Protein AF-A0A699SZX9-F1 (afdb_monomer)

Secondary structure (DSSP, 8-state):
--S---SSSP--SHHHHHHHIIIIIGGGTTT--HHHHHHHHHHHHHHH-HHHHHHHTT--SSS---HHHHHHHHHHHH-SSPEEEEEEE-TTS-EEEEEEEE---

pLDDT: mean 93.2, std 7.51, range [51.19, 98.31]

InterPro domains:
  IPR001568 Ribonuclease T2-like [PF00445] (1-100)
  IPR001568 Ribonuclease T2-like [PTHR11240] (1-100)
  IPR036430 Ribonuclease T2-like superfamily [G3DSA:3.90.730.10] (1-103)
  IPR036430 Ribonuclease T2-like superfamily [SSF55895] (2-98)

Foldseek 3Di:
DLDADPDPPHDPCPVVLVCCCVVPVVVCVVPDDSVRVVVVVVVLCVQQVLCVLCVVLVNNPPDDDDPVSSQVSSCVRNVQWRKDFDWDADPVRDTDTDDIDTDGD

Sequence (105 aa):
KEWPTLVCPSGDGLKFWCHKWEKHGTCAESVFNKSGYFEAALSLKKKANVLHALANAGTADGKFHTMGQIKDAITKAVRYADPFIECNVDSKGNHQIYLISSNAR

Radius of gyration: 15.82 Å; Cα contacts (8 Å, |Δi|>4): 89; chains: 1; bounding box: 39×28×38 Å

Nearest PDB structures (foldseek):
  1iyb-assembly1_B  TM=9.515E-01  e=2.121E-07  Nicotiana glutinosa
  2v79-assembly1_B  TM=2.994E-01  e=2.159E+00  Bacillus subtilis
  7oqy-assembly1_K  TM=2.041E-01  e=3.386E+00  Sulfolobus acidocaldarius DSM 639

Organism: Tanacetum cinerariifolium (NCBI:txid118510)

Solvent-accessible surface area (backbone atoms only — not comparable to full-atom values): 6494 Å² total; per-residue (Å²): 126,96,74,73,55,88,58,86,74,84,64,94,24,59,72,58,50,50,50,47,36,70,75,53,42,58,84,39,52,95,80,28,55,77,66,50,47,54,52,49,53,53,50,49,53,64,66,43,38,56,67,62,27,28,46,76,63,67,64,66,74,86,66,91,73,56,71,65,60,56,45,53,26,45,31,71,56,46,70,70,40,65,68,45,79,42,68,47,67,50,99,86,70,48,79,42,86,68,48,79,48,62,61,85,116

Mean predicted aligned error: 3.58 Å

Structure (mmCIF, N/CA/C/O backbone):
data_AF-A0A699SZX9-F1
#
_entry.id   AF-A0A699SZX9-F1
#
loop_
_atom_site.group_PDB
_atom_site.id
_atom_site.type_symbol
_atom_site.label_atom_id
_atom_site.label_alt_id
_atom_site.label_comp_id
_atom_site.label_asym_id
_atom_site.label_entity_id
_atom_site.label_seq_id
_atom_site.pdbx_PDB_ins_code
_atom_site.Cartn_x
_atom_site.Cartn_y
_atom_site.Cartn_z
_atom_site.occupancy
_atom_site.B_iso_or_equiv
_atom_site.auth_seq_id
_atom_site.auth_comp_id
_atom_site.auth_asym_id
_atom_site.auth_atom_id
_atom_site.pdbx_PDB_model_num
ATOM 1 N N . LYS A 1 1 ? 4.111 -13.237 -5.116 1.00 85.12 1 LYS A N 1
ATOM 2 C CA . LYS A 1 1 ? 3.326 -13.298 -3.854 1.00 85.12 1 LYS A CA 1
ATOM 3 C C . LYS A 1 1 ? 3.057 -11.909 -3.284 1.00 85.12 1 LYS A C 1
ATOM 5 O O . LYS A 1 1 ? 1.911 -11.607 -3.013 1.00 85.12 1 LYS A O 1
ATOM 10 N N . GLU A 1 2 ? 4.073 -11.054 -3.178 1.00 94.44 2 GLU A N 1
ATOM 11 C CA . GLU A 1 2 ? 3.966 -9.730 -2.537 1.00 94.44 2 GLU A CA 1
ATOM 12 C C . GLU A 1 2 ? 3.136 -8.669 -3.282 1.00 94.44 2 GLU A C 1
ATOM 14 O O . GLU A 1 2 ? 2.765 -7.659 -2.681 1.00 94.44 2 GLU A O 1
ATOM 19 N N . TRP A 1 3 ? 2.846 -8.891 -4.568 1.00 96.31 3 TRP A N 1
ATOM 20 C CA . TRP A 1 3 ? 2.080 -7.969 -5.408 1.00 96.31 3 TRP A CA 1
ATOM 21 C C . TRP A 1 3 ? 1.021 -8.712 -6.244 1.00 96.31 3 TRP A C 1
ATOM 23 O O . TRP A 1 3 ? 1.174 -8.847 -7.456 1.00 96.31 3 TRP A O 1
ATOM 33 N N . PRO A 1 4 ? -0.016 -9.290 -5.615 1.00 96.38 4 PRO A N 1
ATOM 34 C CA . PRO A 1 4 ? -1.029 -10.071 -6.319 1.00 96.38 4 PRO A CA 1
ATOM 35 C C . PRO A 1 4 ? -2.004 -9.176 -7.095 1.00 96.38 4 PRO A C 1
ATOM 37 O O . PRO A 1 4 ? -2.160 -7.993 -6.792 1.00 96.38 4 PRO A O 1
ATOM 40 N N . THR 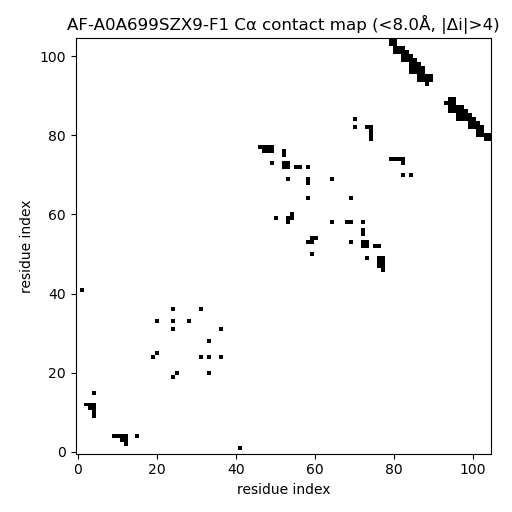A 1 5 ? -2.709 -9.772 -8.058 1.00 96.56 5 THR A N 1
ATOM 41 C CA . THR A 1 5 ? -3.938 -9.192 -8.607 1.00 96.56 5 THR A CA 1
ATOM 42 C C . THR A 1 5 ? -5.147 -9.735 -7.849 1.00 96.56 5 THR A C 1
ATOM 44 O O . THR A 1 5 ? -5.193 -10.923 -7.537 1.00 96.56 5 THR A O 1
ATOM 47 N N . LEU A 1 6 ? -6.114 -8.867 -7.553 1.00 96.06 6 LEU A N 1
ATOM 48 C CA . LEU A 1 6 ? -7.379 -9.226 -6.897 1.00 96.06 6 LEU A CA 1
ATOM 49 C C . LEU A 1 6 ? -8.592 -9.0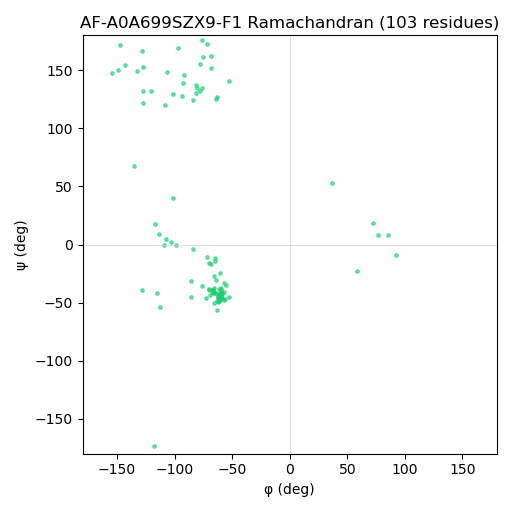41 -7.825 1.00 96.06 6 LEU A C 1
ATOM 51 O O . LEU A 1 6 ? -9.729 -9.111 -7.371 1.00 96.06 6 LEU A O 1
ATOM 55 N N . VAL A 1 7 ? -8.360 -8.775 -9.115 1.00 94.94 7 VAL A N 1
ATOM 56 C CA . VAL A 1 7 ? -9.442 -8.636 -10.100 1.00 94.94 7 VAL A CA 1
ATOM 57 C C . VAL A 1 7 ? -9.984 -10.000 -10.532 1.00 94.94 7 VAL A C 1
ATOM 59 O O . VAL A 1 7 ? -9.271 -11.002 -10.481 1.00 94.94 7 VAL A O 1
ATOM 62 N N . CYS A 1 8 ? -11.238 -10.023 -10.988 1.00 95.38 8 CYS A N 1
ATOM 63 C CA . CYS A 1 8 ? -11.879 -11.215 -11.537 1.00 95.38 8 CYS A CA 1
ATOM 64 C C . CYS A 1 8 ? -11.697 -11.311 -13.068 1.00 95.38 8 CYS A C 1
ATOM 66 O O . CYS A 1 8 ? -11.747 -10.280 -13.745 1.00 95.38 8 CYS A O 1
ATOM 68 N N . PRO A 1 9 ? -11.567 -12.528 -13.632 1.00 95.06 9 PRO A N 1
ATOM 69 C CA . PRO A 1 9 ? -11.326 -13.787 -12.923 1.00 95.06 9 PRO A CA 1
ATOM 70 C C . PRO A 1 9 ? -9.919 -13.817 -12.306 1.00 95.06 9 PRO A C 1
ATOM 72 O O . PRO A 1 9 ? -9.043 -13.051 -12.710 1.00 95.06 9 PRO A O 1
ATOM 75 N N . SER A 1 10 ? -9.701 -14.716 -11.342 1.00 95.31 10 SER A N 1
ATOM 76 C CA . SER A 1 10 ? -8.377 -14.922 -10.750 1.00 95.31 10 SER A CA 1
ATOM 77 C C . SER A 1 10 ? -7.325 -15.172 -11.832 1.00 95.31 10 SER A C 1
ATOM 79 O O . SER A 1 10 ? -7.574 -15.874 -12.812 1.00 95.31 10 SER A O 1
ATOM 81 N N . GLY A 1 11 ? -6.136 -14.607 -11.643 1.00 93.50 11 GLY A N 1
ATOM 82 C CA . GLY A 1 11 ? -5.036 -14.722 -12.592 1.00 93.50 11 GLY A CA 1
ATOM 83 C C . GLY A 1 11 ? -3.680 -14.731 -11.900 1.00 93.50 11 GLY A C 1
ATOM 84 O O . GLY A 1 11 ? -3.566 -14.464 -10.706 1.00 93.50 11 GLY A O 1
ATOM 85 N N . ASP A 1 12 ? -2.643 -15.011 -12.680 1.00 95.25 12 ASP A N 1
ATOM 86 C CA . ASP A 1 12 ? -1.247 -15.092 -12.228 1.00 95.25 12 ASP A CA 1
ATOM 87 C C . ASP A 1 12 ? -0.611 -13.732 -11.871 1.00 95.25 12 ASP A C 1
ATOM 89 O O . ASP A 1 12 ? 0.459 -13.686 -11.267 1.00 95.25 12 ASP A O 1
ATOM 93 N N . GLY A 1 13 ? -1.278 -12.623 -12.208 1.00 96.44 13 GLY A N 1
ATOM 94 C CA . GLY A 1 13 ? -0.813 -11.257 -11.966 1.00 96.44 13 GLY A CA 1
ATOM 95 C C . GLY A 1 13 ? -0.018 -10.638 -13.116 1.00 96.44 13 GLY A C 1
ATOM 96 O O . GLY A 1 13 ? 0.178 -9.423 -13.101 1.00 96.44 13 GLY A O 1
ATOM 97 N N . LEU A 1 14 ? 0.359 -11.398 -14.152 1.00 96.25 14 LEU A N 1
ATOM 98 C CA . LEU A 1 14 ? 1.209 -10.902 -15.242 1.00 96.25 14 LEU A CA 1
ATOM 99 C C . LEU A 1 14 ? 0.576 -9.721 -15.977 1.00 96.25 14 LEU A C 1
ATOM 101 O O . LEU A 1 14 ? 1.226 -8.697 -16.164 1.00 96.25 14 LEU A O 1
ATOM 105 N N . LYS A 1 15 ? -0.717 -9.809 -16.320 1.00 96.19 15 LYS A N 1
ATOM 106 C CA . LYS A 1 15 ? -1.446 -8.697 -16.964 1.00 96.19 15 LYS A CA 1
ATOM 107 C C . LYS A 1 15 ? -1.410 -7.421 -16.121 1.00 96.19 15 LYS A C 1
ATOM 109 O O . LYS A 1 15 ? -1.236 -6.326 -16.648 1.00 96.19 15 LYS A O 1
ATOM 114 N N . PHE A 1 16 ? -1.557 -7.568 -14.807 1.00 97.50 16 PHE A N 1
ATOM 115 C CA . PHE A 1 16 ? -1.519 -6.448 -13.879 1.00 97.50 16 PHE A CA 1
ATOM 116 C C . PHE A 1 16 ? -0.107 -5.849 -13.785 1.00 97.50 16 PHE A C 1
ATOM 118 O O . PHE A 1 16 ? 0.037 -4.630 -13.851 1.00 97.50 16 PHE A O 1
ATOM 125 N N . TRP A 1 17 ? 0.942 -6.672 -13.711 1.00 97.81 17 TRP A N 1
ATOM 126 C CA . TRP A 1 17 ? 2.325 -6.185 -13.683 1.00 97.81 17 TRP A CA 1
ATOM 127 C C . TRP A 1 17 ? 2.745 -5.527 -14.997 1.00 97.81 17 TRP A C 1
ATOM 129 O O . TRP A 1 17 ? 3.346 -4.456 -14.952 1.00 97.81 17 TRP A O 1
ATOM 139 N N . CYS A 1 18 ? 2.378 -6.097 -16.151 1.00 97.75 18 CYS A N 1
ATOM 140 C CA . CYS A 1 18 ? 2.605 -5.470 -17.455 1.00 97.75 18 CYS A CA 1
ATOM 141 C C . CYS A 1 18 ? 1.957 -4.086 -17.507 1.00 97.75 18 CYS A C 1
ATOM 143 O O . CYS A 1 18 ? 2.639 -3.113 -17.806 1.00 97.75 18 CYS A O 1
ATOM 145 N N . HIS A 1 19 ? 0.693 -3.974 -17.090 1.00 97.69 19 HIS A N 1
ATOM 146 C CA . HIS A 1 19 ? 0.006 -2.687 -17.035 1.00 97.69 19 HIS A CA 1
ATOM 147 C C . HIS A 1 19 ? 0.712 -1.676 -16.117 1.00 97.69 19 HIS A C 1
ATOM 149 O O . HIS A 1 19 ? 0.835 -0.504 -16.466 1.00 97.69 19 HIS A O 1
ATOM 155 N N . LYS A 1 20 ? 1.192 -2.104 -14.940 1.00 97.81 20 LYS A N 1
ATOM 156 C CA . LYS A 1 20 ? 1.928 -1.217 -14.023 1.00 97.81 20 LYS A CA 1
ATOM 157 C C . LYS A 1 20 ? 3.273 -0.775 -14.590 1.00 97.81 20 LYS A C 1
ATOM 159 O O . LYS A 1 20 ? 3.615 0.396 -14.448 1.00 97.81 20 LYS A O 1
ATOM 164 N N . TRP A 1 21 ? 3.992 -1.663 -15.269 1.00 97.88 21 TRP A N 1
ATOM 165 C CA . TRP A 1 21 ? 5.208 -1.294 -15.984 1.00 97.88 21 TRP A CA 1
ATOM 166 C C . TRP A 1 21 ? 4.913 -0.294 -17.106 1.00 97.88 21 TRP A C 1
ATOM 168 O O . TRP A 1 21 ? 5.451 0.805 -17.087 1.00 97.88 21 TRP A O 1
ATOM 178 N N . GLU A 1 22 ? 4.023 -0.634 -18.038 1.00 98.31 22 GLU A N 1
ATOM 179 C CA . GLU A 1 22 ? 3.726 0.183 -19.222 1.00 98.31 22 GLU A CA 1
ATOM 180 C C . GLU A 1 22 ? 3.201 1.573 -18.865 1.00 98.31 22 GLU A C 1
ATOM 182 O O . GLU A 1 22 ? 3.577 2.552 -19.506 1.00 98.31 22 GLU A O 1
ATOM 187 N N . LYS A 1 23 ? 2.354 1.668 -17.832 1.00 98.25 23 LYS A N 1
ATOM 188 C CA . LYS A 1 23 ? 1.730 2.930 -17.423 1.00 98.25 23 LYS A CA 1
ATOM 189 C C . LYS A 1 23 ? 2.587 3.774 -16.475 1.00 98.25 23 LYS A C 1
ATOM 191 O O . LYS A 1 23 ? 2.427 4.990 -16.463 1.00 98.25 23 LYS A O 1
ATOM 196 N N . HIS A 1 24 ? 3.414 3.155 -15.629 1.00 97.12 24 HIS A N 1
ATOM 197 C CA . HIS A 1 24 ? 4.133 3.866 -14.562 1.00 97.12 24 HIS A CA 1
ATOM 198 C C . HIS A 1 24 ? 5.639 3.603 -14.550 1.00 97.12 24 HIS A C 1
ATOM 200 O O . HIS A 1 24 ? 6.406 4.521 -14.281 1.00 97.12 24 HIS A O 1
ATOM 206 N N . GLY A 1 25 ? 6.070 2.368 -14.805 1.00 97.25 25 GLY A N 1
ATOM 207 C CA . GLY A 1 25 ? 7.490 2.012 -14.814 1.00 97.25 25 GLY A CA 1
ATOM 208 C C . GLY A 1 25 ? 8.266 2.665 -15.958 1.00 97.25 25 GLY A C 1
ATOM 209 O O . GLY A 1 25 ? 9.366 3.162 -15.734 1.00 97.25 25 GLY A O 1
ATOM 210 N N . THR A 1 26 ? 7.660 2.753 -17.144 1.00 97.88 26 THR A N 1
ATOM 211 C CA . THR A 1 26 ? 8.234 3.401 -18.339 1.00 97.88 26 THR A CA 1
ATOM 212 C C . THR A 1 26 ? 8.614 4.867 -18.098 1.00 97.88 26 THR A C 1
ATOM 214 O O . THR A 1 26 ? 9.629 5.342 -18.598 1.00 97.88 26 THR A O 1
ATOM 217 N N . CYS A 1 27 ? 7.871 5.583 -17.245 1.00 98.06 27 CYS A N 1
ATOM 218 C CA . CYS A 1 27 ? 8.188 6.961 -16.853 1.00 98.06 27 CYS A CA 1
ATOM 219 C C . CYS A 1 27 ? 9.497 7.099 -16.053 1.00 98.06 27 CYS A C 1
ATOM 221 O O . CYS A 1 27 ? 9.978 8.214 -15.870 1.00 98.06 27 CYS A O 1
ATOM 223 N N . ALA A 1 28 ? 10.056 5.993 -15.555 1.00 96.50 28 ALA A N 1
ATOM 224 C CA . ALA A 1 28 ? 11.283 5.950 -14.767 1.00 96.50 28 ALA A CA 1
ATOM 225 C C . ALA A 1 28 ? 12.407 5.156 -15.458 1.00 96.50 28 ALA A C 1
ATOM 227 O O . ALA A 1 28 ? 13.374 4.776 -14.798 1.00 96.50 28 ALA A O 1
ATOM 228 N N . GLU A 1 29 ? 12.315 4.915 -16.771 1.00 96.06 29 GLU A N 1
ATOM 229 C CA . GLU A 1 29 ? 13.311 4.136 -17.528 1.00 96.06 29 GLU A CA 1
ATOM 230 C C . GLU A 1 29 ? 14.724 4.732 -17.503 1.00 96.06 29 GLU A C 1
ATOM 232 O O . GLU A 1 29 ? 15.703 4.000 -17.626 1.00 96.06 29 GLU A O 1
ATOM 237 N N . SER A 1 30 ? 14.851 6.043 -17.277 1.00 97.25 30 SER A N 1
ATOM 238 C CA . SER A 1 30 ? 16.147 6.706 -17.084 1.00 97.25 30 SER A CA 1
ATOM 239 C C . SER A 1 30 ? 16.850 6.319 -15.776 1.00 97.25 30 SER A C 1
ATOM 241 O O . SER A 1 30 ? 18.049 6.554 -15.642 1.00 97.25 30 SER A O 1
ATOM 243 N N . VAL A 1 31 ? 16.124 5.736 -14.816 1.00 97.25 31 VAL A N 1
ATOM 244 C CA . VAL A 1 31 ? 16.622 5.357 -13.482 1.00 97.25 31 VAL A CA 1
ATOM 245 C C . VAL A 1 31 ? 16.590 3.843 -13.286 1.00 97.25 31 VAL A C 1
ATOM 247 O O . VAL A 1 31 ? 17.528 3.266 -12.738 1.00 97.25 31 VAL A O 1
ATOM 250 N N . PHE A 1 32 ? 15.518 3.185 -13.732 1.00 97.06 32 PHE A N 1
ATOM 251 C CA . PHE A 1 32 ? 15.297 1.760 -13.529 1.00 97.06 32 PHE A CA 1
ATOM 252 C C . PHE A 1 32 ? 15.009 1.046 -14.844 1.00 97.06 32 PHE A C 1
ATOM 254 O O . PHE A 1 32 ? 14.100 1.411 -15.585 1.00 97.06 32 PHE A O 1
ATOM 261 N N . ASN A 1 33 ? 15.698 -0.072 -15.075 1.00 97.44 33 ASN A N 1
ATOM 262 C CA . ASN A 1 33 ? 15.186 -1.073 -16.003 1.00 97.44 33 ASN A CA 1
ATOM 263 C C . ASN A 1 33 ? 13.969 -1.797 -15.383 1.00 97.44 33 ASN A C 1
ATOM 265 O O . ASN A 1 33 ? 13.662 -1.642 -14.197 1.00 97.44 33 ASN A O 1
ATOM 269 N N . LYS A 1 34 ? 13.288 -2.635 -16.174 1.00 96.69 34 LYS A N 1
ATOM 270 C CA . LYS A 1 34 ? 12.092 -3.365 -15.722 1.00 96.69 34 LYS A CA 1
ATOM 271 C C . LYS A 1 34 ? 12.319 -4.158 -14.430 1.00 96.69 34 LYS A C 1
ATOM 273 O O . LYS A 1 34 ? 11.489 -4.070 -13.531 1.00 96.69 34 LYS A O 1
ATOM 278 N N . SER A 1 35 ? 13.433 -4.889 -14.313 1.00 97.56 35 SER A N 1
ATOM 279 C CA . SER A 1 35 ? 13.751 -5.651 -13.091 1.00 97.56 35 SER A CA 1
ATOM 280 C C . SER A 1 35 ? 13.929 -4.722 -11.892 1.00 97.56 35 SER A C 1
ATOM 282 O O . SER A 1 35 ? 13.276 -4.906 -10.866 1.00 97.56 35 SER A O 1
ATOM 284 N N . GLY A 1 36 ? 14.719 -3.658 -12.059 1.00 98.06 36 GLY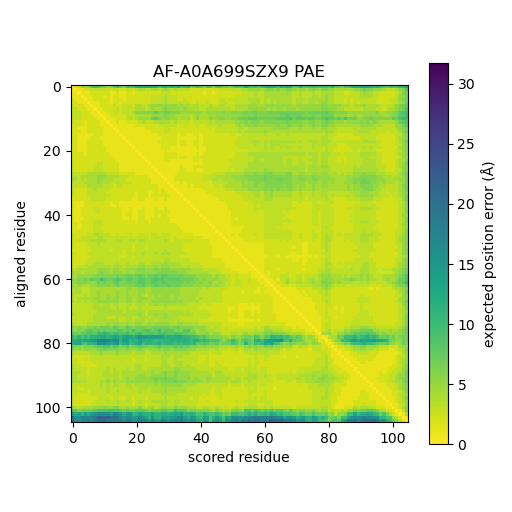 A N 1
ATOM 285 C CA . GLY A 1 36 ? 14.996 -2.668 -11.022 1.00 98.06 36 GLY A CA 1
ATOM 286 C C . GLY A 1 36 ? 13.740 -1.968 -10.505 1.00 98.06 36 GLY A C 1
ATOM 287 O O . GLY A 1 36 ? 13.615 -1.757 -9.302 1.00 98.06 36 GLY A O 1
ATOM 288 N N . TYR A 1 37 ? 12.766 -1.681 -11.375 1.00 97.94 37 TYR A N 1
ATOM 289 C CA . TYR A 1 37 ? 11.480 -1.106 -10.970 1.00 97.94 37 TYR A CA 1
ATOM 290 C C . TYR A 1 37 ? 10.714 -2.030 -10.011 1.00 97.94 37 TYR A C 1
ATOM 292 O O . TYR A 1 37 ? 10.253 -1.597 -8.949 1.00 97.94 37 TYR A O 1
ATOM 300 N N . PHE A 1 38 ? 10.600 -3.317 -10.352 1.00 97.88 38 PHE A N 1
ATOM 301 C CA . PHE A 1 38 ? 9.903 -4.282 -9.500 1.00 97.88 38 PHE A CA 1
ATOM 302 C C . PHE A 1 38 ? 10.687 -4.587 -8.218 1.00 97.88 38 PHE A C 1
ATOM 304 O O . PHE A 1 38 ?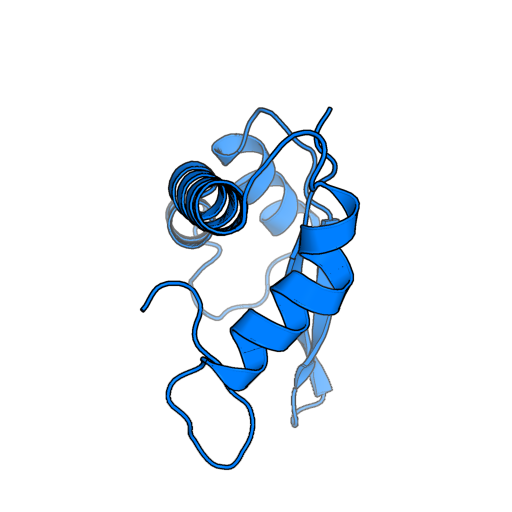 10.090 -4.667 -7.145 1.00 97.88 38 PHE A O 1
ATOM 311 N N . GLU A 1 39 ? 12.014 -4.693 -8.287 1.00 97.88 39 GLU A N 1
ATOM 312 C CA . GLU A 1 39 ? 12.875 -4.863 -7.110 1.00 97.88 39 GLU A CA 1
ATOM 313 C C . GLU A 1 39 ? 12.763 -3.680 -6.142 1.00 97.88 39 GLU A C 1
ATOM 315 O O . GLU A 1 39 ? 12.624 -3.882 -4.931 1.00 97.88 39 GLU A O 1
ATOM 320 N N . ALA A 1 40 ? 12.743 -2.447 -6.658 1.00 96.00 40 ALA A N 1
ATOM 321 C CA . ALA A 1 40 ? 12.548 -1.245 -5.856 1.00 96.00 40 ALA A CA 1
ATOM 322 C C . ALA A 1 40 ? 11.190 -1.264 -5.140 1.00 96.00 40 ALA A C 1
ATOM 324 O O . ALA A 1 40 ? 11.131 -1.040 -3.929 1.00 96.00 40 ALA A O 1
ATOM 325 N N . ALA A 1 41 ? 10.110 -1.611 -5.849 1.00 95.50 41 ALA A N 1
ATOM 326 C CA . ALA A 1 41 ? 8.778 -1.724 -5.259 1.00 95.50 41 ALA A CA 1
ATOM 327 C C . ALA A 1 41 ? 8.724 -2.769 -4.125 1.00 95.50 41 ALA A C 1
ATOM 329 O O . ALA A 1 41 ? 8.189 -2.499 -3.046 1.00 95.50 41 ALA A O 1
ATOM 330 N N . LEU A 1 42 ? 9.324 -3.948 -4.329 1.00 97.00 42 LEU A N 1
ATOM 331 C CA . LEU A 1 42 ? 9.385 -5.004 -3.311 1.00 97.00 42 LEU A CA 1
ATOM 332 C C . LEU A 1 42 ? 10.249 -4.602 -2.105 1.00 97.00 42 LEU A C 1
ATOM 334 O O . LEU A 1 42 ? 9.878 -4.870 -0.959 1.00 97.00 42 LEU A O 1
ATOM 338 N N . SER A 1 43 ? 11.372 -3.922 -2.347 1.00 94.56 43 SER A N 1
ATOM 339 C CA . SER A 1 43 ? 12.247 -3.388 -1.300 1.00 94.56 43 SER A CA 1
ATOM 340 C C . SER A 1 43 ? 11.522 -2.349 -0.444 1.00 94.56 43 SER A C 1
ATOM 34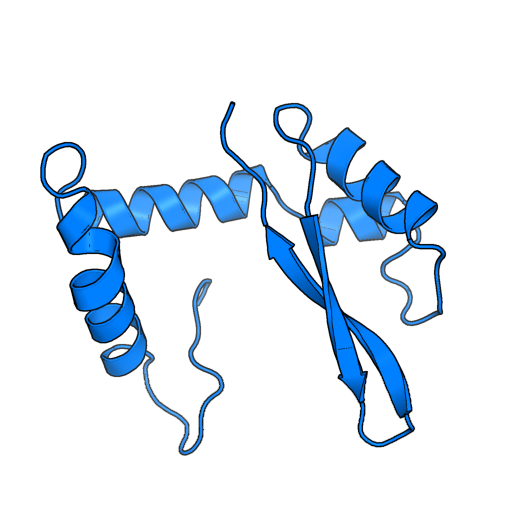2 O O . SER A 1 43 ? 11.552 -2.433 0.786 1.00 94.56 43 SER A O 1
ATOM 344 N N . LEU A 1 44 ? 10.793 -1.420 -1.071 1.00 91.75 44 LEU A N 1
ATOM 345 C CA . LEU A 1 44 ? 9.983 -0.419 -0.374 1.00 91.75 44 LEU A CA 1
ATOM 346 C C . LEU A 1 44 ? 8.874 -1.066 0.462 1.00 91.75 44 LEU A C 1
ATOM 348 O O . LEU A 1 44 ? 8.737 -0.738 1.639 1.00 91.75 44 LEU A O 1
ATOM 352 N N . LYS A 1 45 ? 8.144 -2.045 -0.089 1.00 92.38 45 LYS A N 1
ATOM 353 C CA . LYS A 1 45 ? 7.126 -2.797 0.664 1.00 92.38 45 LYS A CA 1
ATOM 354 C C . LYS A 1 45 ? 7.717 -3.447 1.918 1.00 92.38 45 LYS A C 1
ATOM 356 O O . LYS A 1 45 ? 7.143 -3.325 3.001 1.00 92.38 45 LYS A O 1
ATOM 361 N N . LYS A 1 46 ? 8.868 -4.115 1.781 1.00 93.06 46 LYS A N 1
ATOM 362 C CA . LYS A 1 46 ? 9.556 -4.773 2.901 1.00 93.06 46 LYS A CA 1
ATOM 363 C C . LYS A 1 46 ? 10.018 -3.767 3.956 1.00 93.06 46 LYS A C 1
ATOM 365 O O . LYS A 1 46 ? 9.874 -4.039 5.143 1.00 93.06 46 LYS A O 1
ATOM 370 N N . LYS A 1 47 ? 10.557 -2.619 3.535 1.00 89.94 47 LYS A N 1
ATOM 371 C CA . LYS A 1 47 ? 11.010 -1.552 4.441 1.00 89.94 47 LYS A CA 1
ATOM 372 C C . LYS A 1 47 ? 9.855 -0.893 5.191 1.00 89.94 47 LYS A C 1
ATOM 374 O O . LYS A 1 47 ? 10.005 -0.605 6.370 1.00 89.94 47 LYS A O 1
ATOM 379 N N . ALA A 1 48 ? 8.729 -0.649 4.522 1.00 89.56 48 ALA A N 1
ATOM 380 C CA . ALA A 1 48 ? 7.583 0.014 5.136 1.00 89.56 48 ALA A CA 1
ATOM 381 C C . ALA A 1 48 ? 6.880 -0.876 6.175 1.00 89.56 48 ALA A C 1
ATOM 383 O O . ALA A 1 48 ? 6.438 -0.368 7.199 1.00 89.56 48 ALA A O 1
ATOM 384 N N . ASN A 1 49 ? 6.771 -2.187 5.903 1.00 92.06 49 ASN A N 1
ATOM 385 C CA . ASN A 1 49 ? 6.177 -3.211 6.778 1.00 92.06 49 ASN A CA 1
ATOM 386 C C . ASN A 1 49 ? 4.951 -2.722 7.578 1.00 92.06 49 ASN A C 1
ATOM 388 O O . ASN A 1 49 ? 4.881 -2.809 8.806 1.00 92.06 49 ASN A O 1
ATOM 392 N N . VAL A 1 50 ? 3.983 -2.168 6.848 1.00 92.94 50 VAL A N 1
ATOM 393 C CA . VAL A 1 50 ? 2.871 -1.411 7.431 1.00 92.94 50 VAL A CA 1
ATOM 394 C C . VAL A 1 50 ? 2.008 -2.259 8.365 1.00 92.94 50 VAL A C 1
ATOM 396 O O . VAL A 1 50 ? 1.594 -1.783 9.416 1.00 92.94 50 VAL A O 1
ATOM 399 N N . LEU A 1 51 ? 1.774 -3.529 8.026 1.00 94.06 51 LEU A N 1
ATOM 400 C CA . LEU A 1 51 ? 0.981 -4.419 8.874 1.00 94.06 51 LEU A CA 1
ATOM 401 C C . LEU A 1 51 ? 1.617 -4.595 10.259 1.00 94.06 51 LEU A C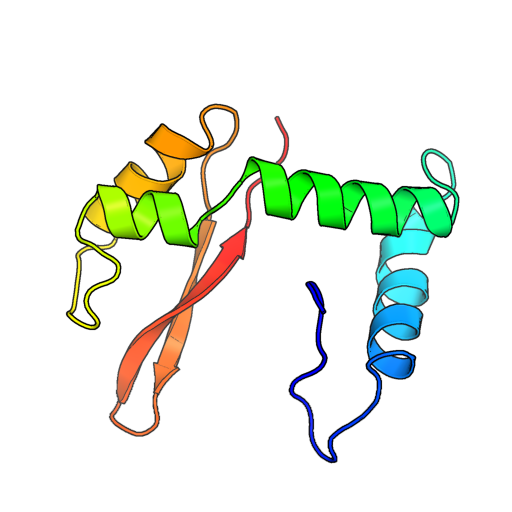 1
ATOM 403 O O . LEU A 1 51 ? 0.923 -4.506 11.266 1.00 94.06 51 LEU A O 1
ATOM 407 N N . HIS A 1 52 ? 2.936 -4.789 10.319 1.00 95.25 52 HIS A N 1
ATOM 408 C CA . HIS A 1 52 ? 3.657 -4.893 11.586 1.00 95.25 52 HIS A CA 1
ATOM 409 C C . HIS A 1 52 ? 3.622 -3.575 12.373 1.00 95.25 52 HIS A C 1
ATOM 411 O O . HIS A 1 52 ? 3.470 -3.592 13.592 1.00 95.25 52 HIS A O 1
ATOM 417 N N . ALA A 1 53 ? 3.710 -2.430 11.689 1.00 94.19 53 ALA A N 1
ATOM 418 C CA . ALA A 1 53 ? 3.577 -1.118 12.321 1.00 94.19 53 ALA A CA 1
ATOM 419 C C . ALA A 1 53 ? 2.209 -0.935 12.999 1.00 94.19 53 ALA A C 1
ATOM 421 O O . ALA A 1 53 ? 2.142 -0.543 14.164 1.00 94.19 53 ALA A O 1
ATOM 422 N N . LEU A 1 54 ? 1.127 -1.269 12.288 1.00 95.31 54 LEU A N 1
ATOM 423 C CA . LEU A 1 54 ? -0.235 -1.206 12.818 1.00 95.31 54 LEU A CA 1
ATOM 424 C C . LEU A 1 54 ? -0.440 -2.212 13.961 1.00 95.31 54 LEU A C 1
ATOM 426 O O . LEU A 1 54 ? -1.013 -1.868 14.991 1.00 95.31 54 LEU A O 1
ATOM 430 N N . ALA A 1 55 ? 0.079 -3.436 13.825 1.00 96.19 55 ALA A N 1
ATOM 431 C CA . ALA A 1 55 ? -0.010 -4.458 14.867 1.00 96.19 55 ALA A CA 1
ATOM 432 C C . ALA A 1 55 ? 0.676 -4.018 16.169 1.00 96.19 55 ALA A C 1
ATOM 434 O O . ALA A 1 55 ? 0.071 -4.098 17.235 1.00 96.19 55 ALA A O 1
ATOM 435 N N . ASN A 1 56 ? 1.891 -3.470 16.087 1.00 95.44 56 ASN A N 1
ATOM 436 C CA . ASN A 1 56 ? 2.625 -2.986 17.260 1.00 95.44 56 ASN A CA 1
ATOM 437 C C . ASN A 1 56 ? 1.958 -1.784 17.937 1.00 95.44 56 ASN A C 1
ATOM 439 O O . ASN A 1 56 ? 2.133 -1.579 19.135 1.00 95.44 56 ASN A O 1
ATOM 443 N N . ALA A 1 57 ? 1.203 -0.988 17.180 1.00 95.19 57 ALA A N 1
ATOM 444 C CA . ALA A 1 57 ? 0.411 0.112 17.714 1.00 95.19 57 ALA A CA 1
ATOM 445 C C . ALA A 1 57 ? -0.965 -0.331 18.249 1.00 95.19 57 ALA A C 1
ATOM 447 O O . ALA A 1 57 ? -1.706 0.502 18.765 1.00 95.19 57 ALA A O 1
ATOM 448 N N . GLY A 1 58 ? -1.326 -1.613 18.113 1.00 95.62 58 GLY A N 1
ATOM 449 C CA . GLY A 1 58 ? -2.639 -2.133 18.500 1.00 95.62 58 GLY A CA 1
ATOM 450 C C . GLY A 1 58 ? -3.782 -1.706 17.573 1.00 95.62 58 GLY A C 1
ATOM 451 O O . GLY A 1 58 ? -4.938 -1.781 17.972 1.00 95.62 58 GLY A O 1
ATOM 452 N N . THR A 1 59 ? -3.480 -1.257 16.350 1.00 94.50 59 THR A N 1
ATOM 453 C CA . THR A 1 59 ? -4.472 -0.759 15.378 1.00 94.50 59 THR A CA 1
ATOM 454 C C . THR A 1 59 ? -4.800 -1.755 14.260 1.00 94.50 59 THR A C 1
ATOM 456 O O . THR A 1 59 ? -5.607 -1.461 13.381 1.00 94.50 59 THR A O 1
ATOM 459 N N . ALA A 1 60 ? -4.206 -2.953 14.295 1.00 92.62 60 ALA A N 1
ATOM 460 C CA . ALA A 1 60 ? -4.490 -4.064 13.379 1.00 92.62 60 ALA A CA 1
ATOM 461 C C . ALA A 1 60 ? -5.407 -5.137 14.008 1.00 92.62 60 ALA A C 1
ATOM 463 O O . ALA A 1 60 ? -5.173 -6.331 13.840 1.00 92.62 60 ALA A O 1
ATOM 464 N N . ASP A 1 61 ? -6.426 -4.724 14.765 1.00 91.00 61 ASP A N 1
ATOM 465 C CA . ASP A 1 61 ? -7.306 -5.610 15.548 1.00 91.00 61 ASP A CA 1
ATOM 466 C C . ASP A 1 61 ? -8.727 -5.766 14.966 1.00 91.00 61 ASP A C 1
ATOM 468 O O . ASP A 1 61 ? -9.588 -6.400 15.576 1.00 91.00 61 ASP A O 1
ATOM 472 N N . GLY A 1 62 ? -8.984 -5.185 13.790 1.00 91.44 62 GLY A N 1
ATOM 473 C CA . GLY A 1 62 ? -10.295 -5.210 13.133 1.00 91.44 62 GLY A CA 1
ATOM 474 C C . GLY A 1 62 ? -11.327 -4.251 13.734 1.00 91.44 62 GLY A C 1
ATOM 475 O O . GLY A 1 62 ? -12.495 -4.310 13.350 1.00 91.44 62 GLY A O 1
ATOM 476 N N . LYS A 1 63 ? -10.926 -3.373 14.662 1.00 94.56 63 LYS A N 1
ATOM 477 C CA . LYS A 1 63 ? -11.785 -2.322 15.220 1.00 94.56 63 LYS A CA 1
ATOM 478 C C . LYS A 1 63 ? -11.568 -0.988 14.512 1.00 94.56 63 LYS A C 1
ATOM 480 O O . LYS A 1 63 ? -10.627 -0.803 13.741 1.00 94.56 63 LYS A O 1
ATOM 485 N N . PHE A 1 64 ? -12.454 -0.041 14.800 1.00 96.12 64 PHE A N 1
ATOM 486 C CA . PHE A 1 64 ? -12.304 1.332 14.343 1.00 96.12 64 PHE A CA 1
ATOM 487 C C . PHE A 1 64 ? -11.250 2.069 15.164 1.00 96.12 64 PHE A C 1
ATOM 489 O O . PHE A 1 64 ? -11.265 2.037 16.393 1.00 96.12 64 PHE A O 1
ATOM 496 N N . HIS A 1 65 ? -10.383 2.786 14.454 1.00 96.25 65 HIS A N 1
ATOM 497 C CA . HIS A 1 65 ? -9.347 3.646 15.015 1.00 96.25 65 HIS A CA 1
ATOM 498 C C . HIS A 1 65 ? -9.457 5.032 14.395 1.00 96.25 65 HIS A C 1
ATOM 500 O O . HIS A 1 65 ? -9.917 5.192 13.263 1.00 96.25 65 HIS A O 1
ATOM 506 N N . THR A 1 66 ? -9.019 6.051 15.126 1.00 96.06 66 THR A N 1
ATOM 507 C CA . THR A 1 66 ? -8.965 7.409 14.580 1.00 96.06 66 THR A CA 1
ATOM 508 C C . THR A 1 66 ? -7.890 7.511 13.494 1.00 96.06 66 THR A C 1
ATOM 510 O O . THR A 1 66 ? -6.859 6.835 13.541 1.00 96.06 66 THR A O 1
ATOM 513 N N . MET A 1 67 ? -8.087 8.423 12.537 1.00 94.38 67 MET A N 1
ATOM 514 C CA . MET A 1 67 ? -7.087 8.715 11.501 1.00 94.38 67 MET A CA 1
ATOM 515 C C . MET A 1 67 ? -5.723 9.102 12.104 1.00 94.38 67 MET A C 1
ATOM 517 O O . MET A 1 67 ? -4.687 8.740 11.553 1.00 94.38 67 MET A O 1
ATOM 521 N N . GLY A 1 68 ? -5.720 9.796 13.250 1.00 94.75 68 GLY A N 1
ATOM 522 C CA . GLY A 1 68 ? -4.502 10.154 13.983 1.00 94.75 68 GLY A CA 1
ATOM 523 C C . GLY A 1 68 ? -3.731 8.929 14.475 1.00 94.75 68 GLY A C 1
ATOM 524 O O . GLY A 1 68 ? -2.550 8.802 14.178 1.00 94.75 68 GLY A O 1
ATOM 525 N N . GLN A 1 69 ? -4.406 7.974 15.125 1.00 95.38 69 GLN A N 1
ATOM 526 C CA . GLN A 1 69 ? -3.772 6.730 15.591 1.00 95.38 69 GLN A CA 1
ATOM 527 C C . GLN A 1 69 ? -3.154 5.925 14.439 1.00 95.38 69 GLN A C 1
ATOM 529 O O . GLN A 1 69 ? -2.043 5.413 14.566 1.00 95.38 69 GLN A O 1
ATOM 534 N N . ILE A 1 70 ? -3.857 5.836 13.305 1.00 94.88 70 ILE A N 1
ATOM 535 C CA . ILE A 1 70 ? -3.378 5.127 12.111 1.00 94.88 70 ILE A CA 1
ATOM 536 C C . ILE A 1 70 ? -2.144 5.827 11.528 1.00 94.88 70 ILE A C 1
ATOM 538 O O . ILE A 1 70 ? -1.124 5.178 11.289 1.00 94.88 70 ILE A O 1
ATOM 542 N N . LYS A 1 71 ? -2.213 7.150 11.323 1.00 93.25 71 LYS A N 1
ATOM 543 C CA . LYS A 1 71 ? -1.085 7.931 10.794 1.00 93.25 71 LYS A CA 1
ATOM 544 C 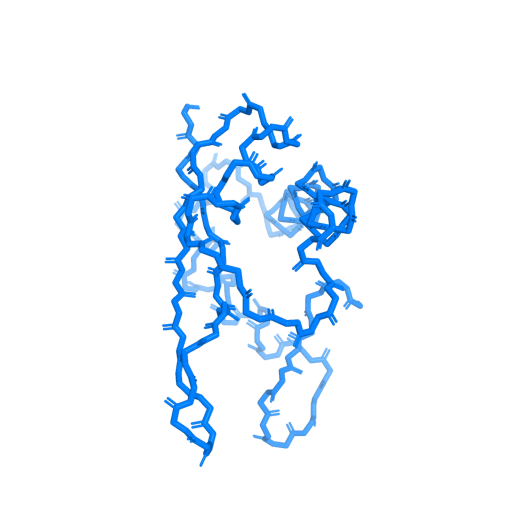C . LYS A 1 71 ? 0.125 7.857 11.716 1.00 93.25 71 LYS A C 1
ATOM 546 O O . LYS A 1 71 ? 1.213 7.557 11.240 1.00 93.25 71 LYS A O 1
ATOM 551 N N . ASP A 1 72 ? -0.061 8.034 13.020 1.00 92.88 72 ASP A N 1
ATOM 552 C CA . ASP A 1 72 ? 1.026 7.980 13.998 1.00 92.88 72 ASP A CA 1
ATOM 553 C C . ASP A 1 72 ? 1.723 6.618 14.017 1.00 92.88 72 ASP A C 1
ATOM 555 O O . ASP A 1 72 ? 2.954 6.558 14.079 1.00 92.88 72 ASP A O 1
ATOM 559 N N . ALA A 1 73 ? 0.959 5.522 13.945 1.00 93.50 73 ALA A N 1
ATOM 560 C CA . ALA A 1 73 ? 1.510 4.171 13.886 1.00 93.50 73 ALA A CA 1
ATOM 561 C C . ALA A 1 73 ? 2.426 3.988 12.665 1.00 93.50 73 ALA A C 1
ATOM 563 O O . ALA A 1 73 ? 3.548 3.489 12.787 1.00 93.50 73 ALA A O 1
ATOM 564 N N . ILE A 1 74 ? 1.973 4.442 11.494 1.00 92.50 74 ILE A N 1
ATOM 565 C CA . ILE A 1 74 ? 2.710 4.301 10.236 1.00 92.50 74 ILE A CA 1
ATOM 566 C C . ILE A 1 74 ? 3.919 5.244 10.206 1.00 92.50 74 ILE A C 1
ATOM 568 O O . ILE A 1 74 ? 5.026 4.797 9.906 1.00 92.50 74 ILE A O 1
ATOM 572 N N . THR A 1 75 ? 3.759 6.516 10.581 1.00 91.12 75 THR A N 1
ATOM 573 C CA . THR A 1 75 ? 4.847 7.508 10.595 1.00 91.12 75 THR A CA 1
ATOM 574 C C . THR A 1 75 ? 5.994 7.077 11.510 1.00 91.12 75 THR A C 1
ATOM 576 O O . THR A 1 75 ? 7.160 7.158 11.121 1.00 91.12 75 THR A O 1
ATOM 579 N N . LYS A 1 76 ? 5.695 6.546 12.706 1.00 86.69 76 LYS A N 1
ATOM 580 C CA . LYS A 1 76 ? 6.721 6.067 13.654 1.00 86.69 76 LYS A CA 1
ATOM 581 C C . LYS A 1 76 ? 7.527 4.878 13.124 1.00 86.69 76 LYS A C 1
ATOM 583 O O . LYS A 1 76 ? 8.693 4.726 13.495 1.00 86.69 76 LYS A O 1
ATOM 588 N N . ALA A 1 77 ? 6.922 4.037 12.285 1.00 83.38 77 ALA A N 1
ATOM 589 C CA . ALA A 1 77 ? 7.581 2.872 11.704 1.00 83.38 77 ALA A CA 1
ATOM 590 C C . ALA A 1 77 ? 8.361 3.215 10.431 1.00 83.38 77 ALA A C 1
ATOM 592 O O . ALA A 1 77 ? 9.511 2.806 10.290 1.00 83.38 77 ALA A O 1
ATOM 593 N N . VAL A 1 78 ? 7.754 3.990 9.529 1.00 82.19 78 VAL A N 1
ATOM 594 C CA . VAL A 1 78 ? 8.348 4.343 8.238 1.00 82.19 78 VAL A CA 1
ATOM 595 C C . VAL A 1 78 ? 9.432 5.409 8.415 1.00 82.19 78 VAL A C 1
ATOM 597 O O . VAL A 1 78 ? 10.453 5.303 7.763 1.00 82.19 78 VAL A O 1
ATOM 600 N N . ARG A 1 79 ? 9.307 6.371 9.342 1.00 78.44 79 ARG A N 1
ATOM 601 C CA . ARG A 1 79 ? 10.313 7.396 9.739 1.00 78.44 79 ARG A CA 1
ATOM 602 C C . ARG A 1 79 ? 10.855 8.347 8.657 1.00 78.44 79 ARG A C 1
ATOM 604 O O . ARG A 1 79 ? 11.328 9.418 9.017 1.00 78.44 79 ARG A O 1
ATOM 611 N N . TYR A 1 80 ? 10.806 7.996 7.374 1.00 73.69 80 TYR A N 1
ATOM 612 C CA . TYR A 1 80 ? 11.344 8.789 6.258 1.00 73.69 80 TYR A CA 1
ATOM 613 C C . TYR A 1 80 ? 10.266 9.424 5.371 1.00 73.69 80 TYR A C 1
ATOM 615 O O . TYR A 1 80 ? 10.604 10.117 4.415 1.00 73.69 80 TYR A O 1
ATOM 623 N N . ALA A 1 81 ? 8.978 9.206 5.655 1.00 76.44 81 ALA A N 1
ATOM 624 C CA . ALA A 1 81 ? 7.899 9.778 4.859 1.00 76.44 81 ALA A CA 1
ATOM 625 C C . ALA A 1 81 ? 6.603 9.943 5.661 1.00 76.44 81 ALA A C 1
ATOM 627 O O . ALA A 1 81 ? 6.298 9.123 6.531 1.00 76.44 81 ALA A O 1
ATOM 628 N N . ASP A 1 82 ? 5.834 10.977 5.318 1.00 86.25 82 ASP A N 1
ATOM 629 C CA . ASP A 1 82 ? 4.494 11.194 5.859 1.00 86.25 82 ASP A CA 1
ATOM 630 C C . ASP A 1 82 ? 3.476 10.376 5.046 1.00 86.25 82 ASP A C 1
ATOM 632 O O . ASP A 1 82 ? 3.428 10.510 3.816 1.00 86.25 82 ASP A O 1
ATOM 636 N N . PRO A 1 83 ? 2.677 9.506 5.691 1.00 90.94 83 PRO A N 1
ATOM 637 C CA . PRO A 1 83 ? 1.728 8.661 4.991 1.00 90.94 83 PRO A CA 1
ATOM 638 C C . PRO A 1 83 ? 0.444 9.419 4.632 1.00 90.94 83 PRO A C 1
ATOM 640 O O . PRO A 1 83 ? -0.189 10.081 5.464 1.00 90.94 83 PRO A O 1
ATOM 643 N N . PHE A 1 84 ? 0.004 9.233 3.394 1.00 92.00 84 PHE A N 1
ATOM 644 C CA . PHE A 1 84 ? -1.342 9.533 2.934 1.00 92.00 84 PHE A CA 1
ATOM 645 C C . PHE A 1 84 ? -2.193 8.270 3.049 1.00 92.00 84 PHE A C 1
ATOM 647 O O . PHE A 1 84 ? -1.814 7.198 2.575 1.00 92.00 84 PHE A O 1
ATOM 654 N N . ILE A 1 85 ? -3.340 8.408 3.712 1.00 93.69 85 ILE A N 1
ATOM 655 C CA . ILE A 1 85 ? -4.291 7.321 3.932 1.00 93.69 85 ILE A CA 1
ATOM 656 C C . ILE A 1 85 ? -5.502 7.579 3.051 1.00 93.69 85 ILE A C 1
ATOM 658 O O . ILE A 1 85 ? -6.168 8.605 3.194 1.00 93.69 85 ILE A O 1
ATOM 662 N N . GLU A 1 86 ? -5.777 6.639 2.159 1.00 96.00 86 GLU A N 1
ATOM 663 C CA . GLU A 1 86 ? -6.986 6.613 1.353 1.00 96.00 86 GLU A CA 1
ATOM 664 C C . GLU A 1 86 ? -7.959 5.604 1.962 1.00 96.00 86 GLU A C 1
ATOM 666 O 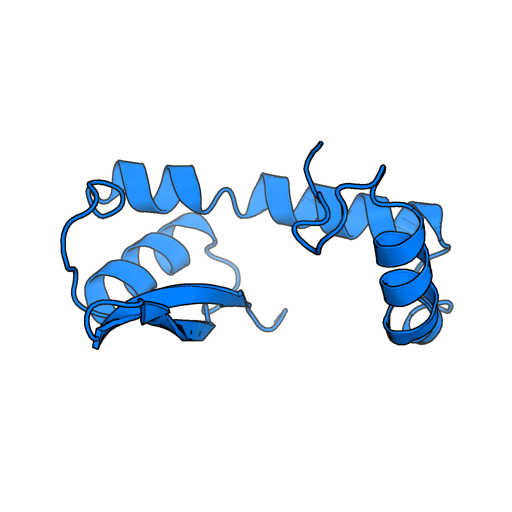O . GLU A 1 86 ? -7.593 4.454 2.233 1.00 96.00 86 GLU A O 1
ATOM 671 N N . CYS A 1 87 ? -9.200 6.034 2.175 1.00 96.88 87 CYS A N 1
ATOM 672 C CA . CYS A 1 87 ? -10.271 5.178 2.669 1.00 96.88 87 CYS A CA 1
ATOM 673 C C . CYS A 1 87 ? -11.262 4.857 1.551 1.00 96.88 87 CYS A C 1
ATOM 675 O O . CYS A 1 87 ? -11.539 5.701 0.700 1.00 96.88 87 CYS A O 1
ATOM 677 N N . ASN A 1 88 ? -11.857 3.669 1.608 1.00 97.50 88 ASN A N 1
ATOM 678 C CA . ASN A 1 88 ? -13.069 3.348 0.858 1.00 97.50 88 ASN A CA 1
ATOM 679 C C . ASN A 1 88 ? -14.216 3.021 1.832 1.00 97.50 88 ASN A C 1
ATOM 681 O O . ASN A 1 88 ? -14.085 3.222 3.043 1.00 97.50 88 ASN A O 1
ATOM 685 N N . VAL A 1 89 ? -15.347 2.568 1.292 1.00 98.06 89 VAL A N 1
ATOM 686 C CA . VAL A 1 89 ? -16.545 2.210 2.059 1.00 98.06 89 VAL A CA 1
ATOM 687 C C . VAL A 1 89 ? -16.884 0.741 1.802 1.00 98.06 89 VAL A C 1
ATOM 689 O O . VAL A 1 89 ? -16.881 0.314 0.646 1.00 98.06 89 VAL A O 1
ATOM 692 N N . ASP A 1 90 ? -17.135 -0.041 2.856 1.00 96.69 90 ASP A N 1
ATOM 693 C CA . ASP A 1 90 ? -17.582 -1.434 2.717 1.00 96.69 90 ASP A CA 1
ATOM 694 C C . ASP A 1 90 ? -19.065 -1.548 2.333 1.00 96.69 90 ASP A C 1
ATOM 696 O O . ASP A 1 90 ? -19.812 -0.573 2.272 1.00 96.69 90 ASP A O 1
ATOM 700 N N . SER A 1 91 ? -19.524 -2.780 2.109 1.00 97.88 91 SER A N 1
ATOM 701 C CA . SER A 1 91 ? -20.932 -3.073 1.814 1.00 97.88 91 SER A CA 1
ATOM 702 C C . SER A 1 91 ? -21.901 -2.753 2.961 1.00 97.88 91 SER A C 1
ATOM 704 O O . SER A 1 91 ? -23.110 -2.761 2.745 1.00 97.88 91 SER A O 1
ATOM 706 N N . LYS A 1 92 ? -21.397 -2.481 4.171 1.00 97.38 92 LYS A N 1
ATOM 707 C CA . LYS A 1 92 ? -22.173 -2.080 5.352 1.00 97.38 92 LYS A CA 1
ATOM 708 C C . LYS A 1 92 ? -22.153 -0.563 5.581 1.00 97.38 92 LYS A C 1
ATOM 710 O O . LYS A 1 92 ? -22.781 -0.101 6.529 1.00 97.38 92 LYS A O 1
ATOM 715 N N . GLY A 1 93 ? -21.465 0.208 4.736 1.00 97.50 93 GLY A N 1
ATOM 716 C CA . GLY A 1 93 ? -21.343 1.659 4.870 1.00 97.50 93 GLY A CA 1
ATOM 717 C C . GLY A 1 93 ? -20.213 2.126 5.796 1.00 97.50 93 GLY A C 1
ATOM 718 O O . GLY A 1 93 ? -20.125 3.317 6.080 1.00 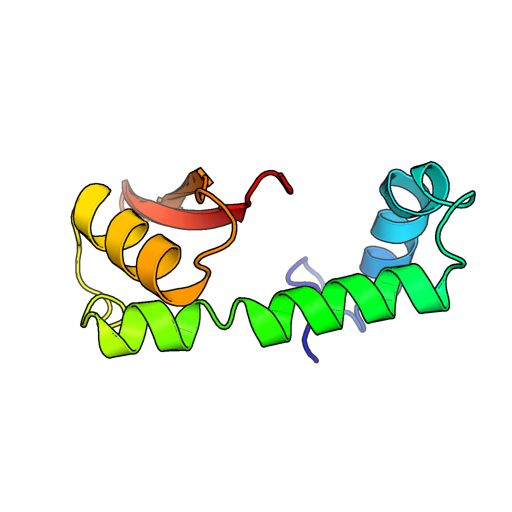97.50 93 GLY A O 1
ATOM 719 N N . ASN A 1 94 ? -19.339 1.233 6.266 1.00 97.12 94 ASN A N 1
ATOM 720 C CA . ASN A 1 94 ? -18.216 1.605 7.122 1.00 97.12 94 ASN A CA 1
ATOM 721 C C . ASN A 1 94 ? -17.049 2.145 6.299 1.00 97.12 94 ASN A C 1
ATOM 723 O O . ASN A 1 94 ? -16.657 1.552 5.293 1.00 97.12 94 ASN A O 1
ATOM 727 N N . HIS A 1 95 ? -16.430 3.220 6.782 1.00 96.44 95 HIS A N 1
ATOM 728 C CA . HIS A 1 95 ? -15.166 3.701 6.239 1.00 96.44 95 HIS A CA 1
ATOM 729 C C . HIS A 1 95 ? -14.001 2.847 6.745 1.00 96.44 95 HIS A C 1
ATOM 731 O O . HIS A 1 95 ? -13.870 2.611 7.946 1.00 96.44 95 HIS A O 1
ATOM 737 N N . GLN A 1 96 ? -13.127 2.431 5.834 1.00 95.81 96 GLN A N 1
ATOM 738 C CA . GLN A 1 96 ? -11.991 1.556 6.130 1.00 95.81 96 GLN A CA 1
ATOM 739 C C . GLN A 1 96 ? -10.763 1.937 5.305 1.00 95.81 96 GLN A C 1
ATOM 741 O O . GLN A 1 96 ? -10.883 2.504 4.217 1.00 95.81 96 GLN A O 1
ATOM 746 N N . ILE A 1 97 ? -9.578 1.612 5.824 1.00 95.06 97 ILE A N 1
ATOM 747 C CA . ILE A 1 97 ? -8.312 1.856 5.128 1.00 95.06 97 ILE A CA 1
ATOM 748 C C . ILE A 1 97 ? -8.289 1.025 3.844 1.00 95.06 97 ILE A C 1
ATOM 750 O O . ILE A 1 97 ? -8.473 -0.191 3.886 1.00 95.06 97 ILE A O 1
ATOM 754 N N . TYR A 1 98 ? -8.023 1.683 2.718 1.00 95.75 98 TYR A N 1
ATOM 755 C CA . TYR A 1 98 ? -7.944 1.046 1.409 1.00 95.75 98 TYR A CA 1
ATOM 756 C C . TYR A 1 98 ? -6.523 1.074 0.848 1.00 95.75 98 TYR A C 1
ATOM 758 O O . TYR A 1 98 ? -5.967 0.023 0.526 1.00 95.75 98 TYR A O 1
ATOM 766 N N . LEU A 1 99 ? -5.911 2.258 0.773 1.00 94.75 99 LEU A N 1
ATOM 767 C CA . LEU A 1 99 ? -4.549 2.431 0.272 1.00 94.75 99 LEU A CA 1
ATOM 768 C C . LEU A 1 99 ? -3.736 3.322 1.206 1.00 94.75 99 LEU A C 1
ATOM 770 O O . LEU A 1 99 ? -4.254 4.217 1.873 1.00 94.75 99 LEU A O 1
ATOM 774 N N . ILE A 1 100 ? -2.435 3.052 1.242 1.00 93.06 100 ILE A N 1
ATOM 775 C CA . ILE A 1 100 ? -1.452 3.829 1.989 1.00 93.06 100 ILE A CA 1
ATOM 776 C C . ILE A 1 100 ? -0.351 4.186 1.004 1.00 93.06 100 ILE A C 1
ATOM 778 O O . ILE A 1 100 ? 0.256 3.303 0.396 1.00 93.06 100 ILE A O 1
ATOM 782 N N . SER A 1 101 ? -0.112 5.477 0.842 1.00 91.06 101 SER A N 1
ATOM 783 C CA . SER A 1 101 ? 0.946 6.013 -0.006 1.00 91.06 101 SER A CA 1
ATOM 784 C C . SER A 1 101 ? 1.786 7.004 0.785 1.00 91.06 101 SER A C 1
ATOM 786 O O . SER A 1 101 ? 1.429 7.414 1.887 1.00 91.06 101 SER A O 1
ATOM 788 N N . SER A 1 102 ? 2.939 7.372 0.253 1.00 83.25 102 SER A N 1
ATOM 789 C CA . SER A 1 102 ? 3.750 8.445 0.805 1.00 83.25 102 SER A CA 1
ATOM 790 C C . SER A 1 102 ? 4.504 9.120 -0.328 1.00 83.25 102 SER A C 1
ATOM 792 O O . SER A 1 102 ? 4.824 8.485 -1.335 1.00 83.25 102 SER A O 1
ATOM 794 N N . ASN A 1 103 ? 4.788 10.408 -0.168 1.00 67.75 103 ASN A N 1
ATOM 795 C CA . ASN A 1 103 ? 5.741 11.063 -1.050 1.00 67.75 103 ASN A CA 1
ATOM 796 C C . ASN A 1 103 ? 7.145 10.733 -0.550 1.00 67.75 103 ASN A C 1
ATOM 798 O O . ASN A 1 103 ? 7.431 10.865 0.643 1.00 67.75 103 ASN A O 1
ATOM 802 N N . ALA A 1 104 ? 8.011 10.291 -1.458 1.00 57.50 104 ALA A N 1
ATOM 803 C CA . ALA A 1 104 ? 9.436 10.273 -1.181 1.00 57.50 104 ALA A CA 1
ATOM 804 C C . ALA A 1 104 ? 9.886 11.729 -0.988 1.00 57.50 104 ALA A C 1
ATOM 806 O O . ALA A 1 104 ? 9.588 12.573 -1.836 1.00 57.50 104 ALA A O 1
ATOM 807 N N . ARG A 1 105 ? 10.514 12.018 0.154 1.00 51.19 105 ARG A N 1
ATOM 808 C CA . ARG A 1 105 ? 11.250 13.272 0.345 1.00 51.19 105 ARG A CA 1
ATOM 809 C C . ARG A 1 105 ? 12.580 13.200 -0.387 1.00 51.19 105 ARG A C 1
ATOM 811 O O . ARG A 1 105 ? 13.163 12.091 -0.404 1.00 51.19 105 ARG A O 1
#